Protein AF-A0A914CW97-F1 (afdb_monomer_lite)

Organism: NCBI:txid290746

Foldseek 3Di:
DVVCCVVVVDVDDDDDLLCLQPVCVVVCCVVVVDPDGQDAPCPVPPVLSVLLSVQSNVQLVLDDPVVCVPVSNPRGDRRSPVVSVVVSVVLVVVVVVVVVVCVVVVHDDDDGRHDSNVPSPPPPD

InterPro domains:
  IPR013785 Aldolase-type TIM barrel [G3DSA:3.20.20.70] (1-68)

Structure (mmCIF, N/CA/C/O backbone):
data_AF-A0A914CW97-F1
#
_entry.id   AF-A0A914CW97-F1
#
loop_
_atom_site.group_PDB
_atom_site.id
_atom_site.type_symbol
_atom_site.label_atom_id
_atom_site.label_alt_id
_atom_site.label_comp_id
_atom_site.label_asym_id
_atom_site.label_entity_id
_atom_site.label_seq_id
_atom_site.pdbx_PDB_ins_code
_atom_site.Cartn_x
_atom_site.Cartn_y
_atom_site.Cartn_z
_atom_site.occupancy
_atom_site.B_iso_or_equiv
_atom_site.auth_seq_id
_atom_site.auth_comp_id
_atom_site.auth_asym_id
_atom_site.auth_atom_id
_atom_site.pdbx_PDB_model_num
ATOM 1 N N . MET A 1 1 ? -7.530 -12.568 14.436 1.00 74.56 1 MET A N 1
ATOM 2 C CA . MET A 1 1 ? -6.694 -11.473 14.983 1.00 74.56 1 MET A CA 1
ATOM 3 C C . MET A 1 1 ? -7.114 -11.101 16.400 1.00 74.56 1 MET A C 1
ATOM 5 O O . MET A 1 1 ? -6.350 -11.363 17.313 1.00 74.56 1 MET A O 1
ATOM 9 N N . THR A 1 2 ? -8.336 -10.614 16.628 1.00 81.00 2 THR A N 1
ATOM 10 C CA . THR A 1 2 ? -8.868 -10.301 17.977 1.00 81.00 2 THR A CA 1
ATOM 11 C C . THR A 1 2 ? -8.816 -11.474 18.957 1.00 81.00 2 THR A C 1
ATOM 13 O O . THR A 1 2 ? -8.488 -11.286 20.121 1.00 81.00 2 THR A O 1
ATOM 16 N N . LYS A 1 3 ? -9.045 -12.696 18.468 1.00 89.94 3 LYS A N 1
ATOM 17 C CA . LYS A 1 3 ? -8.903 -13.933 19.248 1.00 89.94 3 LYS A CA 1
ATOM 18 C C . LYS A 1 3 ? -7.506 -14.099 19.873 1.00 89.94 3 LYS A C 1
ATOM 20 O O . LYS A 1 3 ? -7.414 -14.497 21.021 1.00 89.94 3 LYS A O 1
ATOM 25 N N . ALA A 1 4 ? -6.435 -13.735 19.161 1.00 89.81 4 ALA A N 1
ATOM 26 C CA . ALA A 1 4 ? -5.064 -13.853 19.669 1.00 89.81 4 ALA A CA 1
ATOM 27 C C . ALA A 1 4 ? -4.789 -12.895 20.840 1.00 89.81 4 ALA A C 1
ATOM 29 O O . ALA A 1 4 ? -4.059 -13.254 21.757 1.00 89.81 4 ALA A O 1
ATOM 30 N N . ILE A 1 5 ? -5.419 -11.715 20.834 1.00 90.75 5 ILE A N 1
ATOM 31 C CA . ILE A 1 5 ? -5.391 -10.784 21.969 1.00 90.75 5 ILE A CA 1
ATOM 32 C C . ILE A 1 5 ? -6.195 -11.357 23.140 1.00 90.75 5 ILE A C 1
ATOM 34 O O . ILE A 1 5 ? -5.710 -11.405 24.264 1.00 90.75 5 ILE A O 1
ATOM 38 N N . GLN A 1 6 ? -7.419 -11.827 22.875 1.00 93.12 6 GLN A N 1
ATOM 39 C CA . GLN A 1 6 ? -8.306 -12.387 23.905 1.00 93.12 6 GLN A CA 1
ATOM 40 C C . GLN A 1 6 ? -7.707 -13.612 24.600 1.00 93.12 6 GLN A C 1
ATOM 42 O O . GLN A 1 6 ? -7.893 -13.789 25.800 1.00 93.12 6 GLN A O 1
ATOM 47 N N . ASP A 1 7 ? -6.975 -14.431 23.850 1.00 96.19 7 ASP A N 1
ATOM 48 C CA . ASP A 1 7 ? -6.331 -15.641 24.352 1.00 96.19 7 ASP A CA 1
ATOM 49 C C . ASP A 1 7 ? -4.954 -15.354 24.986 1.00 96.19 7 ASP A C 1
ATOM 51 O O . ASP A 1 7 ? -4.281 -16.281 25.429 1.00 96.19 7 ASP A O 1
ATOM 55 N N . GLY A 1 8 ? -4.520 -14.087 25.035 1.00 94.56 8 GLY A N 1
ATOM 56 C CA . GLY A 1 8 ? -3.238 -13.681 25.621 1.00 94.56 8 GLY A CA 1
ATOM 57 C C . GLY A 1 8 ? -2.009 -14.136 24.828 1.00 94.56 8 GLY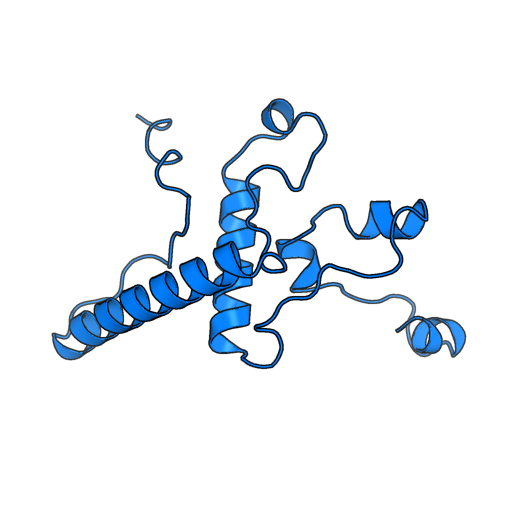 A C 1
ATOM 58 O O . GLY A 1 8 ? -0.914 -14.201 25.379 1.00 94.56 8 GLY A O 1
ATOM 59 N N . ALA A 1 9 ? -2.169 -14.475 23.545 1.00 95.94 9 ALA A N 1
ATOM 60 C CA . ALA A 1 9 ? -1.073 -14.935 22.690 1.00 95.94 9 ALA A CA 1
ATOM 61 C C . ALA A 1 9 ? -0.164 -13.786 22.215 1.00 95.94 9 ALA A C 1
ATOM 63 O O . ALA A 1 9 ? 0.981 -14.022 21.832 1.00 95.94 9 ALA A O 1
ATOM 64 N N . THR A 1 10 ? -0.673 -12.552 22.199 1.00 94.12 10 THR A N 1
ATOM 65 C CA . THR A 1 10 ? 0.089 -11.340 21.875 1.00 94.12 10 THR A CA 1
ATOM 66 C C . THR A 1 10 ? -0.593 -10.101 22.457 1.00 94.12 10 THR A C 1
ATOM 68 O O . THR A 1 10 ? -1.804 -10.109 22.673 1.00 94.12 10 THR A O 1
ATOM 71 N N . ASP A 1 11 ? 0.172 -9.031 22.671 1.00 94.06 11 ASP A N 1
ATOM 72 C CA . ASP A 1 11 ? -0.328 -7.737 23.154 1.00 94.06 11 ASP A CA 1
ATOM 73 C C . ASP A 1 11 ? -0.754 -6.796 22.013 1.00 94.06 11 ASP A C 1
ATOM 75 O O . ASP A 1 11 ? -1.337 -5.738 22.252 1.00 94.06 11 ASP A O 1
ATOM 79 N N . GLY A 1 12 ? -0.472 -7.157 20.756 1.00 90.31 12 GLY A N 1
ATOM 80 C CA . GLY A 1 12 ? -0.768 -6.303 19.611 1.00 90.31 12 GLY A CA 1
ATOM 81 C C . GLY A 1 12 ? -0.760 -7.034 18.274 1.00 90.31 12 GLY A C 1
ATOM 82 O O . GLY A 1 12 ? -0.214 -8.122 18.129 1.00 90.31 12 GLY A O 1
ATOM 83 N N . ILE A 1 13 ? -1.377 -6.410 17.270 1.00 90.38 13 ILE A N 1
ATOM 84 C CA . ILE A 1 13 ? -1.425 -6.917 15.897 1.00 90.38 13 ILE A CA 1
ATOM 85 C C . ILE A 1 13 ? -0.771 -5.884 14.984 1.00 90.38 13 ILE A C 1
ATOM 87 O O . ILE A 1 13 ? -1.221 -4.742 14.913 1.00 90.38 13 ILE A O 1
ATOM 91 N N . GLY A 1 14 ? 0.288 -6.289 14.284 1.00 90.94 14 GLY A N 1
ATOM 92 C CA . GLY A 1 14 ? 0.901 -5.467 13.246 1.00 90.94 1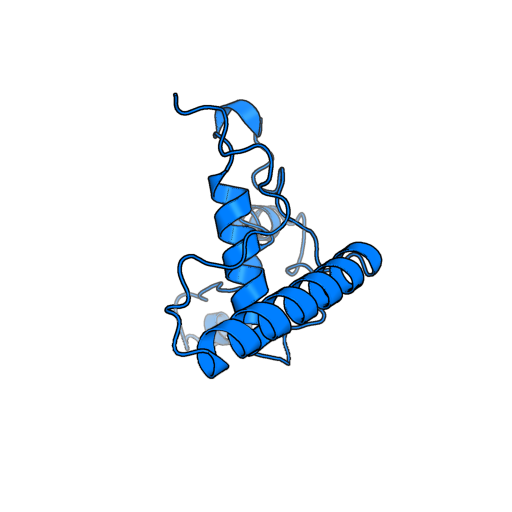4 GLY A CA 1
ATOM 93 C C . GLY A 1 14 ? -0.002 -5.380 12.017 1.00 90.94 14 GLY A C 1
ATOM 94 O O . GLY A 1 14 ? -0.535 -6.391 11.561 1.00 90.94 14 GLY A O 1
ATOM 95 N N . LEU A 1 15 ? -0.154 -4.177 11.468 1.00 92.50 15 LEU A N 1
ATOM 96 C CA . LEU A 1 15 ? -0.902 -3.931 10.240 1.00 92.50 15 LEU A CA 1
ATOM 97 C C . LEU A 1 15 ? 0.094 -3.543 9.139 1.00 92.50 15 LEU A C 1
ATOM 99 O O . LEU A 1 15 ? 0.769 -2.525 9.245 1.00 92.50 15 LEU A O 1
ATOM 103 N N . GLY A 1 16 ? 0.227 -4.403 8.125 1.00 93.00 16 GLY A N 1
ATOM 104 C CA . GLY A 1 16 ? 1.159 -4.226 7.006 1.00 93.00 16 GLY A CA 1
ATOM 105 C C . GLY A 1 16 ? 0.493 -3.556 5.804 1.00 93.00 16 GLY A C 1
ATOM 106 O O . GLY A 1 16 ? 0.139 -2.383 5.859 1.00 93.00 16 GLY A O 1
ATOM 107 N N . ARG A 1 17 ? 0.273 -4.327 4.729 1.00 94.69 17 ARG A N 1
ATOM 108 C CA . ARG A 1 17 ? -0.314 -3.850 3.459 1.00 94.69 17 ARG A CA 1
ATOM 109 C C . ARG A 1 17 ? -1.578 -2.988 3.622 1.00 94.69 17 ARG A C 1
ATOM 111 O O . ARG A 1 17 ? -1.634 -1.945 2.976 1.00 94.69 17 ARG A O 1
ATOM 118 N N . PRO A 1 18 ? -2.543 -3.315 4.507 1.00 94.38 18 PRO A N 1
ATOM 119 C CA . PRO A 1 18 ? -3.734 -2.480 4.671 1.00 94.38 18 PRO A CA 1
ATOM 120 C C . PRO A 1 18 ? -3.448 -1.021 5.051 1.00 94.38 18 PRO A C 1
ATOM 122 O O . PRO A 1 18 ? -4.181 -0.133 4.638 1.00 94.38 18 PRO A O 1
ATOM 125 N N . ILE A 1 19 ? -2.362 -0.751 5.785 1.00 95.94 19 ILE A N 1
ATOM 126 C CA . ILE A 1 19 ? -1.990 0.613 6.204 1.00 95.94 19 ILE A CA 1
ATOM 127 C C . ILE A 1 19 ? -1.454 1.440 5.041 1.00 95.94 19 ILE A C 1
ATOM 129 O O . ILE A 1 19 ? -1.535 2.663 5.074 1.00 95.94 19 ILE A O 1
ATOM 133 N N . THR A 1 20 ? -0.933 0.787 4.001 1.00 96.31 20 THR A N 1
ATOM 134 C CA . THR A 1 20 ? -0.482 1.496 2.801 1.00 96.31 20 THR A CA 1
ATOM 135 C C . THR A 1 20 ? -1.667 2.072 2.027 1.00 96.31 20 THR A C 1
ATOM 137 O O . THR A 1 20 ? -1.585 3.208 1.583 1.00 96.31 20 THR A O 1
ATOM 140 N N . ALA A 1 21 ? -2.793 1.351 1.963 1.00 95.69 21 ALA A N 1
ATOM 141 C CA . ALA A 1 21 ? -4.036 1.821 1.349 1.00 95.69 21 ALA A CA 1
ATOM 142 C C . ALA A 1 21 ? -4.831 2.779 2.256 1.00 95.69 21 ALA A C 1
ATOM 144 O O . ALA A 1 21 ? -5.417 3.747 1.780 1.00 95.69 21 ALA A O 1
ATOM 145 N N . GLU A 1 22 ? -4.850 2.509 3.564 1.00 95.69 22 GLU A N 1
ATOM 146 C CA . GLU A 1 22 ? -5.616 3.274 4.550 1.00 95.69 22 GLU A CA 1
ATOM 147 C C . GLU A 1 22 ? -4.767 3.624 5.787 1.00 95.69 22 GLU A C 1
ATOM 149 O O . GLU A 1 22 ? -4.837 2.936 6.814 1.00 95.69 22 GLU A O 1
ATOM 154 N N . PRO A 1 23 ? -3.985 4.719 5.755 1.00 94.81 23 PRO A N 1
ATOM 155 C CA . PRO A 1 23 ? -3.126 5.102 6.879 1.00 94.81 23 PRO A CA 1
ATOM 156 C C . PRO A 1 23 ? -3.885 5.385 8.186 1.00 94.81 23 PRO A C 1
ATOM 158 O O . PRO A 1 23 ? -3.348 5.221 9.282 1.00 94.81 23 PRO A O 1
ATOM 161 N N . ASP A 1 24 ? -5.151 5.797 8.092 1.00 94.88 24 ASP A N 1
ATOM 162 C CA . ASP A 1 24 ? -6.031 6.084 9.228 1.00 94.88 24 ASP A CA 1
ATOM 163 C C . ASP A 1 24 ? -6.911 4.893 9.657 1.00 94.88 24 ASP A C 1
ATOM 165 O O . ASP A 1 24 ? -7.740 5.042 10.563 1.00 94.88 24 ASP A O 1
ATOM 169 N N . LEU A 1 25 ? -6.696 3.699 9.086 1.00 95.81 25 LEU A N 1
ATOM 170 C CA . LEU A 1 25 ? -7.401 2.458 9.433 1.00 95.81 25 LEU A CA 1
ATOM 171 C C . LEU A 1 25 ? -7.480 2.199 10.952 1.00 95.81 25 LEU A C 1
ATOM 173 O O . LEU A 1 25 ? -8.581 1.921 11.436 1.00 95.81 25 LEU A O 1
ATOM 177 N N . PRO A 1 26 ? -6.402 2.347 11.757 1.00 93.56 26 PRO A N 1
ATOM 178 C CA . PRO A 1 26 ? -6.494 2.142 13.204 1.00 93.56 26 PRO A CA 1
ATOM 179 C C . PRO A 1 26 ? -7.500 3.086 13.869 1.00 93.56 26 PRO A C 1
ATOM 181 O O . PRO A 1 26 ? -8.273 2.673 14.732 1.00 93.56 26 PRO A O 1
ATOM 184 N N . LYS A 1 27 ? -7.532 4.353 13.439 1.00 94.69 27 LYS A N 1
ATOM 185 C CA . LYS A 1 27 ? -8.453 5.358 13.976 1.00 94.69 27 LYS A CA 1
ATOM 186 C C . LYS A 1 27 ? -9.897 5.042 13.591 1.00 94.69 27 LYS A C 1
ATOM 188 O O . LYS A 1 27 ? -10.770 5.155 14.449 1.00 94.69 27 LYS A O 1
ATOM 193 N N . LYS A 1 28 ? -10.143 4.631 12.342 1.00 95.12 28 LYS A N 1
ATOM 194 C CA . LYS A 1 28 ? -11.476 4.240 11.853 1.00 95.12 28 LYS A CA 1
ATOM 195 C C . LYS A 1 28 ? -12.013 2.987 12.565 1.00 95.12 28 LYS A C 1
ATOM 197 O O . LYS A 1 28 ? -13.201 2.923 12.870 1.00 95.12 28 LYS A O 1
ATOM 202 N N . ILE A 1 29 ? -11.149 2.017 12.880 1.00 93.75 29 ILE A N 1
ATOM 203 C CA . ILE A 1 29 ? -11.527 0.833 13.672 1.00 93.75 29 ILE A CA 1
ATOM 204 C C . ILE A 1 29 ? -11.862 1.233 15.115 1.00 93.75 29 ILE A C 1
ATOM 206 O O . ILE A 1 29 ? -12.919 0.870 15.627 1.00 93.75 29 ILE A O 1
ATOM 210 N N . LEU A 1 30 ? -10.992 2.007 15.775 1.00 93.06 30 LEU A N 1
ATOM 211 C CA . LEU A 1 30 ? -11.182 2.407 17.177 1.00 93.06 30 LEU A CA 1
ATOM 212 C C . LEU A 1 30 ? -12.406 3.308 17.388 1.00 93.06 30 LEU A C 1
ATOM 214 O O . LEU A 1 30 ? -13.022 3.261 18.450 1.00 93.06 30 LEU A O 1
ATOM 218 N N . SER A 1 31 ? -12.764 4.120 16.392 1.00 96.19 31 SER A N 1
ATOM 219 C CA . SER A 1 31 ? -13.960 4.968 16.427 1.00 96.19 31 SER A CA 1
ATOM 220 C C . SER A 1 31 ? -15.254 4.217 16.090 1.00 96.19 31 SER A C 1
ATOM 222 O O . SER A 1 31 ? -16.333 4.796 16.199 1.00 96.19 31 SER A O 1
ATOM 224 N N . GLY A 1 32 ? -15.162 2.948 15.674 1.00 94.12 32 GLY A N 1
ATOM 225 C CA . GLY A 1 32 ? -16.302 2.150 15.228 1.00 94.12 32 GLY A CA 1
ATOM 226 C C . GLY A 1 32 ? -16.841 2.538 13.848 1.00 94.12 32 GLY A C 1
ATOM 227 O O . GLY A 1 32 ? -17.935 2.105 13.492 1.00 94.12 32 GLY A O 1
ATOM 228 N N . GLN A 1 33 ? -16.106 3.340 13.068 1.00 95.06 33 GLN A N 1
ATOM 229 C CA . GLN A 1 33 ? -16.494 3.709 11.701 1.00 95.06 33 GLN A CA 1
ATOM 230 C C . GLN A 1 33 ? -16.462 2.506 10.752 1.00 95.06 33 GLN A C 1
ATOM 232 O O . GLN A 1 33 ? -17.339 2.384 9.900 1.00 95.06 33 GLN A O 1
ATOM 237 N N . ILE A 1 34 ? -15.473 1.620 10.908 1.00 93.81 34 ILE A N 1
ATOM 238 C CA . ILE A 1 34 ? -15.321 0.391 10.113 1.00 93.81 34 ILE A CA 1
ATOM 239 C C . ILE A 1 34 ? -14.901 -0.786 10.995 1.00 93.81 34 ILE A C 1
ATOM 241 O O . ILE A 1 34 ? -14.405 -0.603 12.105 1.00 93.81 34 ILE A O 1
ATOM 245 N N . GLN A 1 35 ? -15.080 -2.004 10.483 1.00 89.75 35 GLN A N 1
ATOM 246 C CA . GLN A 1 35 ? -14.720 -3.247 11.183 1.00 89.75 35 GLN A CA 1
ATOM 247 C C . GLN A 1 35 ? -13.506 -3.960 10.568 1.00 89.75 35 GLN A C 1
ATOM 249 O O . GLN A 1 35 ? -12.933 -4.851 11.193 1.00 89.75 35 GLN A O 1
ATOM 254 N N . SER A 1 36 ? -13.108 -3.582 9.353 1.00 91.00 36 SER A N 1
ATOM 255 C CA . SER A 1 36 ? -12.020 -4.200 8.596 1.00 91.00 36 SER A CA 1
ATOM 256 C C . SER A 1 36 ? -11.447 -3.216 7.580 1.00 91.00 36 SER A C 1
ATOM 258 O O . SER A 1 36 ? -12.089 -2.218 7.269 1.00 91.00 36 SER A O 1
ATOM 260 N N . ALA A 1 37 ? -10.263 -3.527 7.053 1.00 92.75 37 ALA A N 1
ATOM 261 C CA . ALA A 1 37 ? -9.683 -2.818 5.918 1.00 92.75 37 ALA A CA 1
ATOM 262 C C . ALA A 1 37 ? -10.456 -3.075 4.617 1.00 92.75 37 ALA A C 1
ATOM 264 O O . ALA A 1 37 ? -11.191 -4.067 4.515 1.00 92.75 37 ALA A O 1
ATOM 265 N N . LEU A 1 38 ? -10.230 -2.217 3.622 1.00 92.44 38 LEU A N 1
ATOM 266 C CA . LEU A 1 38 ? -10.620 -2.463 2.235 1.00 92.44 38 LEU A CA 1
ATOM 267 C C . LEU A 1 38 ? -10.014 -3.768 1.692 1.00 92.44 38 LEU A C 1
ATOM 269 O O . LEU A 1 38 ? -8.898 -4.162 2.040 1.00 92.44 38 LEU A O 1
ATOM 273 N N . VAL A 1 39 ? -10.771 -4.438 0.821 1.00 93.19 39 VAL A N 1
ATOM 274 C CA . VAL A 1 39 ? -10.332 -5.666 0.146 1.00 93.19 39 VAL A CA 1
ATOM 275 C C . VAL A 1 39 ? -9.327 -5.307 -0.942 1.00 93.19 39 VAL A C 1
ATOM 277 O O . VAL A 1 39 ? -9.623 -4.482 -1.803 1.00 93.19 39 VAL A O 1
ATOM 280 N N . ASN A 1 40 ? -8.165 -5.963 -0.935 1.00 93.69 40 ASN A N 1
ATOM 281 C CA . ASN A 1 40 ? -7.209 -5.888 -2.030 1.00 93.69 40 ASN A CA 1
AT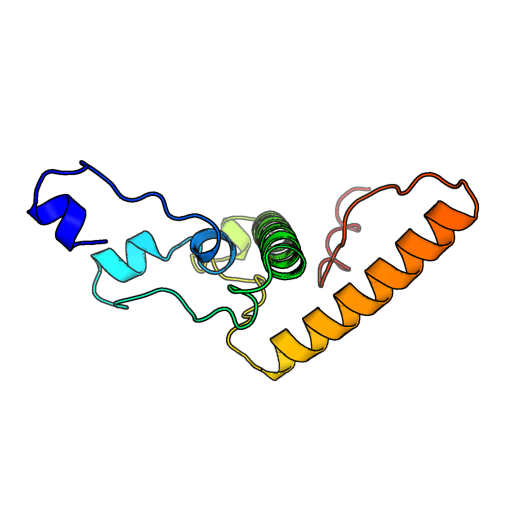OM 282 C C . ASN A 1 40 ? -7.335 -7.153 -2.904 1.00 93.69 40 ASN A C 1
ATOM 284 O O . ASN A 1 40 ? -7.040 -8.250 -2.424 1.00 93.69 40 ASN A O 1
ATOM 288 N N . PRO A 1 41 ? -7.727 -7.040 -4.188 1.00 95.75 41 PRO A N 1
ATOM 289 C CA . PRO A 1 41 ? -7.884 -8.196 -5.074 1.00 95.75 41 PRO A CA 1
ATOM 290 C C . PRO A 1 41 ? -6.562 -8.923 -5.377 1.00 95.75 41 PRO A C 1
ATOM 292 O O . PRO A 1 41 ? -6.570 -9.979 -6.007 1.00 95.75 41 PRO A O 1
ATOM 295 N N . PHE A 1 42 ? -5.425 -8.365 -4.957 1.00 95.81 42 PHE A N 1
ATOM 296 C CA . PHE A 1 42 ? -4.088 -8.901 -5.196 1.00 95.81 42 PHE A CA 1
ATOM 297 C C . PHE A 1 42 ? -3.474 -9.618 -3.989 1.00 95.81 42 PHE A C 1
ATOM 299 O O . PHE A 1 42 ? -2.316 -10.016 -4.071 1.00 95.81 42 PHE A O 1
ATOM 306 N N . ASP A 1 43 ? -4.193 -9.790 -2.875 1.00 91.06 43 ASP A N 1
ATOM 307 C CA . ASP A 1 43 ? -3.609 -10.308 -1.624 1.00 91.06 43 ASP A CA 1
ATOM 308 C C . ASP A 1 43 ? -2.955 -11.697 -1.748 1.00 91.06 43 ASP A C 1
ATOM 310 O O . ASP A 1 43 ? -1.941 -11.952 -1.083 1.00 91.06 43 ASP A O 1
ATOM 314 N N . ASP A 1 44 ? -3.474 -12.547 -2.640 1.00 93.88 44 ASP A N 1
ATOM 315 C CA . ASP A 1 44 ? -2.946 -13.889 -2.921 1.00 93.88 44 ASP A CA 1
ATOM 316 C C . ASP A 1 44 ? -1.706 -13.886 -3.839 1.00 93.88 44 ASP A C 1
ATOM 318 O O . ASP A 1 44 ? -1.002 -14.894 -3.938 1.00 93.88 44 ASP A O 1
ATOM 322 N N . ASP A 1 45 ? -1.396 -12.761 -4.491 1.00 95.00 45 ASP A N 1
ATOM 323 C CA . ASP A 1 45 ? -0.216 -12.592 -5.339 1.00 95.00 45 ASP A CA 1
ATOM 324 C C . ASP A 1 45 ? 0.770 -11.626 -4.673 1.00 95.00 45 ASP A C 1
ATOM 326 O O . ASP A 1 45 ? 0.612 -10.401 -4.666 1.00 95.00 45 ASP A O 1
ATOM 330 N N . PHE A 1 46 ? 1.835 -12.191 -4.102 1.00 91.75 46 PHE A N 1
ATOM 331 C CA . PHE A 1 46 ? 2.861 -11.418 -3.409 1.00 91.75 46 PHE A CA 1
ATOM 332 C C . PHE A 1 46 ? 3.512 -10.343 -4.296 1.00 91.75 46 PHE A C 1
ATOM 334 O O . PHE A 1 46 ? 3.823 -9.263 -3.797 1.00 91.75 46 PHE A O 1
ATOM 341 N N . ALA A 1 47 ? 3.728 -10.605 -5.588 1.00 91.31 47 ALA A N 1
ATOM 342 C CA . ALA A 1 47 ? 4.485 -9.704 -6.453 1.00 91.31 47 ALA A CA 1
ATOM 343 C C . ALA A 1 47 ? 3.700 -8.420 -6.752 1.00 91.31 47 ALA A C 1
ATOM 345 O O . ALA A 1 47 ? 4.230 -7.312 -6.587 1.00 91.31 47 ALA A O 1
ATOM 346 N N . ILE A 1 48 ? 2.426 -8.553 -7.138 1.00 94.81 48 ILE A N 1
ATOM 347 C CA . ILE A 1 48 ? 1.582 -7.385 -7.409 1.00 94.81 48 ILE A CA 1
ATOM 348 C C . ILE A 1 48 ? 1.125 -6.696 -6.118 1.00 94.81 48 ILE A C 1
ATOM 350 O O . ILE A 1 48 ? 1.158 -5.469 -6.074 1.00 94.81 48 ILE A O 1
ATOM 354 N N . SER A 1 49 ? 0.828 -7.435 -5.039 1.00 95.19 49 SER A N 1
ATOM 355 C CA . SER A 1 49 ? 0.465 -6.821 -3.748 1.00 95.19 49 SER A CA 1
ATOM 356 C C . SER A 1 49 ? 1.617 -6.040 -3.105 1.00 95.19 49 SER A C 1
ATOM 358 O O . SER A 1 49 ? 1.400 -4.977 -2.522 1.00 95.19 49 SER A O 1
ATOM 360 N N . ASN A 1 50 ? 2.859 -6.518 -3.230 1.00 94.12 50 ASN A N 1
ATOM 361 C CA . ASN A 1 50 ? 4.038 -5.779 -2.772 1.00 94.12 50 ASN A CA 1
ATOM 362 C C . ASN A 1 50 ? 4.241 -4.492 -3.581 1.00 94.12 50 ASN A C 1
ATOM 364 O O . ASN A 1 50 ? 4.470 -3.423 -3.016 1.00 94.12 50 ASN A O 1
ATOM 368 N N . THR A 1 51 ? 4.123 -4.585 -4.906 1.00 94.62 51 THR A N 1
ATOM 369 C CA . THR A 1 51 ? 4.271 -3.422 -5.790 1.00 94.62 51 THR A CA 1
ATOM 370 C C . THR A 1 51 ? 3.174 -2.388 -5.524 1.00 94.62 51 THR A C 1
ATOM 372 O O . THR A 1 51 ? 3.484 -1.202 -5.414 1.00 94.62 51 THR A O 1
ATOM 375 N N . SER A 1 52 ? 1.926 -2.822 -5.294 1.00 96.19 52 SER A N 1
ATOM 376 C CA . SER A 1 52 ? 0.832 -1.912 -4.935 1.00 96.19 52 SER A CA 1
ATOM 377 C C . SER A 1 52 ? 1.055 -1.200 -3.614 1.00 96.19 52 SER A C 1
ATOM 379 O O . SER A 1 52 ? 0.830 0.006 -3.546 1.00 96.19 52 SER A O 1
ATOM 381 N N . SER A 1 53 ? 1.556 -1.901 -2.593 1.00 96.19 53 SER A N 1
ATOM 382 C CA . SER A 1 53 ? 1.877 -1.267 -1.312 1.00 96.19 53 SER A CA 1
A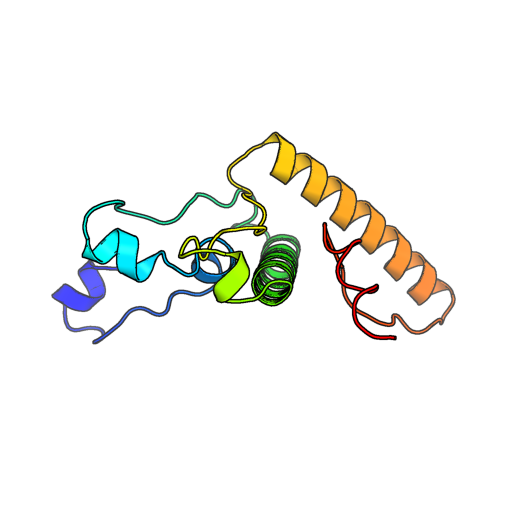TOM 383 C C . SER A 1 53 ? 2.963 -0.200 -1.454 1.00 96.19 53 SER A C 1
ATOM 385 O O . SER A 1 53 ? 2.836 0.874 -0.869 1.00 96.19 53 SER A O 1
ATOM 387 N N . ASN A 1 54 ? 3.983 -0.436 -2.285 1.00 95.12 54 ASN A N 1
ATOM 388 C CA . ASN A 1 54 ? 5.000 0.577 -2.574 1.00 95.12 54 ASN A CA 1
ATOM 389 C C . ASN A 1 54 ? 4.407 1.800 -3.289 1.00 95.12 54 ASN A C 1
ATOM 391 O O . ASN A 1 54 ? 4.708 2.930 -2.905 1.00 95.12 54 ASN A O 1
ATOM 395 N N . SER A 1 55 ? 3.547 1.593 -4.293 1.00 96.12 55 SER A N 1
ATOM 396 C CA . SER A 1 55 ? 2.874 2.696 -4.992 1.00 96.12 55 SER A CA 1
ATOM 397 C C . SER A 1 55 ? 1.998 3.517 -4.041 1.00 96.12 55 SER A C 1
ATOM 399 O O . SER A 1 55 ? 2.073 4.742 -4.055 1.00 96.12 55 SER A O 1
ATOM 401 N N . GLN A 1 56 ? 1.225 2.861 -3.172 1.00 96.38 56 GLN A N 1
ATOM 402 C CA . GLN A 1 56 ? 0.367 3.533 -2.192 1.00 96.38 56 GLN A CA 1
ATOM 403 C C . GLN A 1 56 ? 1.173 4.316 -1.147 1.00 96.38 56 GLN A C 1
ATOM 405 O O . GLN A 1 56 ? 0.817 5.444 -0.814 1.00 96.38 56 GLN A O 1
ATOM 410 N N . MET A 1 57 ? 2.307 3.779 -0.684 1.00 95.69 57 MET A N 1
ATOM 411 C CA . MET A 1 57 ? 3.227 4.519 0.189 1.00 95.69 57 MET A CA 1
ATOM 412 C C . MET A 1 57 ? 3.826 5.748 -0.503 1.00 95.69 57 MET A C 1
ATOM 414 O O . MET A 1 57 ? 3.927 6.807 0.114 1.00 95.69 57 MET A O 1
ATOM 418 N N . ALA A 1 58 ? 4.213 5.626 -1.775 1.00 95.19 58 ALA A N 1
ATOM 419 C CA . ALA A 1 58 ? 4.748 6.749 -2.538 1.00 95.19 58 ALA A CA 1
ATOM 420 C C . ALA A 1 58 ? 3.690 7.848 -2.755 1.00 95.19 58 ALA A C 1
ATOM 422 O O . ALA A 1 58 ? 4.001 9.025 -2.604 1.00 95.19 58 ALA A O 1
ATOM 423 N N . GLN A 1 59 ? 2.435 7.467 -3.014 1.00 95.00 59 GLN A N 1
ATOM 424 C CA . GLN A 1 59 ? 1.289 8.384 -3.112 1.00 95.00 59 GLN A CA 1
ATOM 425 C C . GLN A 1 59 ? 0.975 9.078 -1.784 1.00 95.00 59 GLN A C 1
ATOM 427 O O . GLN A 1 59 ? 0.778 10.290 -1.745 1.00 95.00 59 GLN A O 1
ATOM 432 N N . ALA A 1 60 ? 0.992 8.336 -0.675 1.00 93.88 60 ALA A N 1
ATOM 433 C CA . ALA A 1 60 ? 0.830 8.919 0.655 1.00 93.88 60 ALA A CA 1
ATOM 434 C C . ALA A 1 60 ? 1.933 9.949 0.959 1.00 93.88 60 ALA A C 1
ATOM 436 O O . ALA A 1 60 ? 1.682 10.966 1.600 1.00 93.88 60 ALA A O 1
ATOM 437 N N . GLY A 1 61 ? 3.155 9.685 0.486 1.00 92.81 61 GLY A N 1
ATOM 438 C CA . GLY A 1 61 ? 4.308 10.568 0.646 1.00 92.81 61 GLY A CA 1
ATOM 439 C C . GLY A 1 61 ? 4.390 11.722 -0.357 1.00 92.81 61 GLY A C 1
ATOM 440 O O . GLY A 1 61 ? 5.243 12.589 -0.183 1.00 92.81 61 GLY A O 1
ATOM 441 N N . SER A 1 62 ? 3.543 11.763 -1.392 1.00 91.69 62 SER A N 1
ATOM 442 C CA . SER A 1 62 ? 3.612 12.793 -2.440 1.00 91.69 62 SER A CA 1
ATOM 443 C C . SER A 1 62 ? 2.826 14.070 -2.122 1.00 91.69 62 SER A C 1
ATOM 445 O O . SER A 1 62 ? 2.727 14.949 -2.973 1.00 91.69 62 SER A O 1
ATOM 447 N N . THR A 1 63 ? 2.244 14.178 -0.926 1.00 86.75 63 THR A N 1
ATOM 448 C CA . THR A 1 63 ? 1.454 15.335 -0.478 1.00 86.75 63 THR A CA 1
ATOM 449 C C . THR A 1 63 ? 1.795 15.709 0.968 1.00 86.75 63 THR A C 1
ATOM 451 O O . THR A 1 63 ? 2.399 14.927 1.706 1.00 86.75 63 THR A O 1
ATOM 454 N N . THR A 1 64 ? 1.441 16.926 1.375 1.00 89.88 64 THR A N 1
ATOM 455 C CA . THR A 1 64 ? 1.685 17.465 2.722 1.00 89.88 64 THR A CA 1
ATOM 456 C C . THR A 1 64 ? 0.484 17.287 3.656 1.00 89.88 64 THR A C 1
ATOM 458 O O . THR A 1 64 ? -0.661 17.155 3.221 1.00 89.88 64 THR A O 1
ATOM 461 N N . ILE A 1 65 ? 0.721 17.338 4.972 1.00 89.19 65 ILE A N 1
ATOM 462 C CA . ILE A 1 65 ? -0.351 17.243 5.980 1.00 89.19 65 ILE A CA 1
ATOM 463 C C . ILE A 1 65 ? -1.361 18.398 5.841 1.00 89.19 65 ILE A C 1
ATOM 465 O O . ILE A 1 65 ? -2.557 18.225 6.099 1.00 89.19 65 ILE A O 1
ATOM 469 N N . GLU A 1 66 ? -0.903 19.568 5.401 1.00 92.25 66 GLU A N 1
ATOM 470 C CA . GLU A 1 66 ? -1.728 20.745 5.148 1.00 92.25 66 GLU A CA 1
ATOM 471 C C . GLU A 1 66 ? -2.671 20.544 3.951 1.00 92.25 66 GLU A C 1
ATOM 473 O O . GLU A 1 66 ? -3.855 20.889 4.029 1.00 92.25 66 GLU A O 1
ATOM 478 N N . GLU A 1 67 ? -2.171 19.964 2.856 1.00 90.81 67 GLU A N 1
ATOM 479 C CA . GLU A 1 67 ? -2.941 19.715 1.630 1.00 90.81 67 GLU A CA 1
ATOM 480 C C . GLU A 1 67 ? -4.047 18.683 1.841 1.00 90.81 67 GLU A C 1
ATOM 482 O O . GLU A 1 67 ? -5.174 18.880 1.374 1.00 90.81 67 GLU A O 1
ATOM 487 N N . VAL A 1 68 ? -3.762 17.623 2.602 1.00 91.44 68 VAL A N 1
ATOM 488 C CA . VAL A 1 68 ? -4.720 16.530 2.817 1.00 91.44 68 VAL A CA 1
ATOM 489 C C . VAL A 1 68 ? -5.892 16.906 3.728 1.00 91.44 68 VAL A C 1
ATOM 491 O O . VAL A 1 68 ? -6.883 16.175 3.776 1.00 91.44 68 VAL A O 1
ATOM 494 N N . LYS A 1 69 ? -5.823 18.033 4.459 1.00 91.5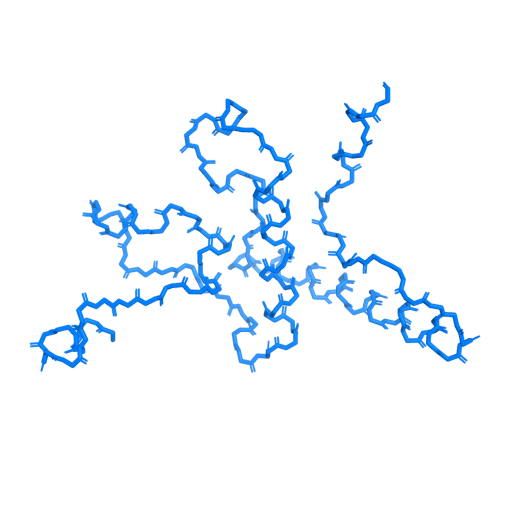6 69 LYS A N 1
ATOM 495 C CA . LYS A 1 69 ? -6.915 18.579 5.301 1.00 91.56 69 LYS A CA 1
ATOM 496 C C . LYS A 1 69 ? -7.585 17.536 6.211 1.00 91.56 69 LYS A C 1
ATOM 498 O O . LYS A 1 69 ? -8.798 17.548 6.416 1.00 91.56 69 LYS A O 1
ATOM 503 N N . GLY A 1 70 ? -6.784 16.624 6.761 1.00 88.75 70 GLY A N 1
ATOM 504 C CA . GLY A 1 70 ? -7.234 15.557 7.659 1.00 88.75 70 GLY A CA 1
ATOM 505 C C . GLY A 1 70 ? -7.717 14.268 6.982 1.00 88.75 70 GLY A C 1
ATOM 506 O O . GLY A 1 70 ? -7.999 13.309 7.699 1.00 88.75 70 GLY A O 1
ATOM 507 N N . ASN A 1 71 ? -7.774 14.200 5.649 1.00 92.94 71 ASN A N 1
ATOM 508 C CA . AS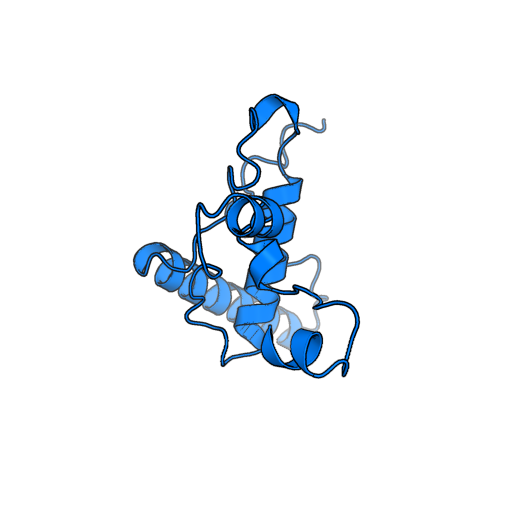N A 1 71 ? -8.012 12.958 4.911 1.00 92.94 71 ASN A CA 1
ATOM 509 C C . ASN A 1 71 ? -6.678 12.289 4.547 1.00 92.94 71 ASN A C 1
ATOM 511 O O . ASN A 1 71 ? -6.144 12.510 3.466 1.00 92.94 71 ASN A O 1
ATOM 515 N N . LEU A 1 72 ? -6.152 11.437 5.429 1.00 92.50 72 LEU A N 1
ATOM 516 C CA . LEU A 1 72 ? -4.864 10.762 5.208 1.00 92.50 72 LEU A CA 1
ATOM 517 C C . LEU A 1 72 ? -4.867 9.755 4.044 1.00 92.50 72 LEU A C 1
ATOM 519 O O . LEU A 1 72 ? -3.802 9.303 3.644 1.00 92.50 72 LEU A O 1
ATOM 523 N N . CYS A 1 73 ? -6.037 9.413 3.499 1.00 94.00 73 CYS A N 1
ATOM 524 C CA . CYS A 1 73 ? -6.158 8.580 2.300 1.00 94.00 73 CYS A CA 1
ATOM 525 C C . CYS A 1 73 ? -6.162 9.412 1.003 1.00 94.00 73 CYS A C 1
ATOM 527 O O . CYS A 1 73 ? -6.318 8.864 -0.086 1.00 94.00 73 CYS A O 1
ATOM 529 N N . HIS A 1 74 ? -6.053 10.742 1.091 1.00 93.62 74 HIS A N 1
ATOM 530 C CA . HIS A 1 74 ? -6.088 11.619 -0.076 1.00 93.62 74 HIS A CA 1
ATOM 531 C C . HIS A 1 74 ? -4.949 11.296 -1.054 1.00 93.62 74 HIS A C 1
ATOM 533 O O . HIS A 1 74 ? -3.784 11.289 -0.674 1.00 93.62 74 HIS A O 1
ATOM 539 N N . GLY A 1 75 ? -5.297 11.050 -2.321 1.00 92.06 75 GLY A N 1
ATOM 540 C CA . GLY A 1 75 ? -4.333 10.761 -3.389 1.00 92.06 75 GLY A CA 1
ATOM 541 C C . GLY A 1 75 ? -3.820 9.317 -3.431 1.00 92.06 75 GLY A C 1
ATOM 542 O O . GLY A 1 75 ? -3.144 8.953 -4.390 1.00 92.06 75 GLY A O 1
ATOM 543 N N . ILE A 1 76 ? -4.171 8.480 -2.449 1.00 95.62 76 ILE A N 1
ATOM 544 C CA . ILE A 1 76 ? -3.833 7.054 -2.442 1.00 95.62 76 ILE A CA 1
ATOM 545 C C . ILE A 1 76 ? -4.855 6.298 -3.294 1.00 95.62 76 ILE A C 1
ATOM 547 O O . ILE A 1 76 ? -6.063 6.494 -3.157 1.00 95.62 76 ILE A O 1
ATOM 551 N N . MET A 1 77 ? -4.380 5.431 -4.186 1.00 95.88 77 MET A N 1
ATOM 552 C CA . MET A 1 77 ? -5.259 4.611 -5.018 1.00 95.88 77 MET A CA 1
ATOM 553 C C . MET A 1 77 ? -6.054 3.589 -4.185 1.00 95.88 77 MET A C 1
ATOM 555 O O . MET A 1 77 ? -5.496 2.906 -3.320 1.00 95.88 77 MET A O 1
ATOM 559 N N . ASP A 1 78 ? -7.336 3.428 -4.514 1.00 95.75 78 ASP A N 1
ATOM 560 C CA . ASP A 1 78 ? -8.223 2.425 -3.921 1.00 95.75 78 ASP A CA 1
ATOM 561 C C . ASP A 1 78 ? -8.331 1.204 -4.843 1.00 95.75 78 ASP A C 1
ATOM 563 O O . ASP A 1 78 ? -8.964 1.253 -5.894 1.00 95.75 78 ASP A O 1
ATOM 567 N N . LEU A 1 79 ? -7.692 0.100 -4.454 1.00 96.94 79 LEU A N 1
ATOM 568 C CA . LEU A 1 79 ? -7.714 -1.149 -5.219 1.00 96.94 79 LEU A CA 1
ATOM 569 C C . LEU A 1 79 ? -8.984 -1.981 -5.008 1.00 96.94 79 LEU A C 1
ATOM 571 O O . LEU A 1 79 ? -9.143 -3.002 -5.675 1.00 96.94 79 LEU A O 1
ATOM 575 N N . SER A 1 80 ? -9.879 -1.574 -4.105 1.00 95.44 80 SER A N 1
ATOM 576 C CA . SER A 1 80 ? -11.203 -2.192 -4.001 1.00 95.44 80 SER A CA 1
ATOM 577 C C . SER A 1 80 ? -12.133 -1.753 -5.141 1.00 95.44 80 SER A C 1
ATOM 579 O O . SER A 1 80 ? -13.093 -2.460 -5.450 1.00 95.44 80 SER A O 1
ATOM 581 N N . ASP A 1 81 ? -11.818 -0.638 -5.815 1.00 96.44 81 ASP A N 1
ATOM 582 C CA . ASP A 1 81 ? -12.438 -0.258 -7.083 1.00 96.44 81 ASP A CA 1
ATOM 583 C C . ASP A 1 81 ? -11.851 -1.105 -8.222 1.00 96.44 81 ASP A C 1
ATOM 585 O O . ASP A 1 81 ? -10.665 -1.028 -8.554 1.00 96.44 81 ASP A O 1
ATOM 589 N N . GLU A 1 82 ? -12.706 -1.909 -8.852 1.00 96.19 82 GLU A N 1
ATOM 590 C CA . GLU A 1 82 ? -12.318 -2.831 -9.918 1.00 96.19 82 GLU A CA 1
ATOM 591 C C . GLU A 1 82 ? -11.689 -2.121 -11.130 1.00 96.19 82 GLU A C 1
ATOM 593 O O . GLU A 1 82 ? -10.765 -2.656 -11.748 1.00 96.19 82 GLU A O 1
ATOM 598 N N . ASN A 1 83 ? -12.121 -0.901 -11.462 1.00 97.19 83 ASN A N 1
ATOM 599 C CA . ASN A 1 83 ? -11.545 -0.151 -12.579 1.00 97.19 83 ASN A CA 1
ATOM 600 C C . ASN A 1 83 ? -10.122 0.300 -12.252 1.00 97.19 83 ASN A C 1
ATOM 602 O O . ASN A 1 83 ? -9.226 0.177 -13.092 1.00 97.19 83 ASN A O 1
ATOM 606 N N . ILE A 1 84 ? -9.903 0.786 -11.027 1.00 96.56 84 ILE A N 1
ATOM 607 C CA . ILE A 1 84 ? -8.572 1.186 -10.556 1.00 96.56 84 ILE A CA 1
ATOM 608 C C . ILE A 1 84 ? -7.659 -0.040 -10.488 1.00 96.56 84 ILE A C 1
ATOM 610 O O . ILE A 1 84 ? -6.530 0.018 -10.977 1.00 96.56 84 ILE A O 1
ATOM 614 N N . ALA A 1 85 ? -8.145 -1.162 -9.952 1.00 97.12 85 ALA A N 1
ATOM 615 C CA . ALA A 1 85 ? -7.385 -2.404 -9.874 1.00 97.12 85 ALA A CA 1
ATOM 616 C C . ALA A 1 85 ? -6.987 -2.930 -11.261 1.00 97.12 85 ALA A C 1
ATOM 618 O O . ALA A 1 85 ? -5.821 -3.270 -11.483 1.00 97.12 85 ALA A O 1
ATOM 619 N N . ASN A 1 86 ? -7.918 -2.953 -12.216 1.00 97.19 86 ASN A N 1
ATOM 620 C CA . ASN A 1 86 ? -7.633 -3.389 -13.583 1.00 97.19 86 ASN A CA 1
ATOM 621 C C . ASN A 1 86 ? -6.610 -2.472 -14.265 1.00 97.19 86 ASN A C 1
ATOM 623 O O . ASN A 1 86 ? -5.619 -2.962 -14.811 1.00 97.19 86 ASN A O 1
ATOM 627 N N . HIS A 1 87 ? -6.779 -1.152 -14.152 1.00 96.69 87 HIS A N 1
ATOM 628 C CA . HIS A 1 87 ? -5.821 -0.191 -14.696 1.00 96.69 87 HIS A CA 1
ATOM 629 C C . HIS A 1 87 ? -4.427 -0.337 -14.059 1.00 96.69 87 HIS A C 1
ATOM 631 O O . HIS A 1 87 ? -3.411 -0.335 -14.758 1.00 96.69 87 HIS A O 1
ATOM 637 N N . TYR A 1 88 ? -4.365 -0.537 -12.740 1.00 96.69 88 TYR A N 1
ATOM 638 C CA . TYR A 1 88 ? -3.113 -0.777 -12.026 1.00 96.69 88 TYR A CA 1
ATOM 639 C C . TYR A 1 88 ? -2.417 -2.053 -12.510 1.00 96.69 88 TYR A C 1
ATOM 641 O O . TYR A 1 88 ? -1.222 -2.041 -12.810 1.00 96.69 88 TYR A O 1
ATOM 649 N N . LYS A 1 89 ? -3.166 -3.151 -12.651 1.00 96.50 89 LYS A N 1
ATOM 650 C CA . LYS A 1 89 ? -2.645 -4.436 -13.136 1.00 96.50 89 LYS A CA 1
ATOM 651 C C . LYS A 1 89 ? -2.057 -4.320 -14.542 1.00 96.50 89 LYS A C 1
ATOM 653 O O . LYS A 1 89 ? -0.983 -4.864 -14.805 1.00 96.50 89 LYS A O 1
ATOM 658 N N . GLU A 1 90 ? -2.720 -3.587 -15.431 1.00 96.00 90 GLU A N 1
ATOM 659 C CA . GLU A 1 90 ? -2.200 -3.295 -16.770 1.00 96.00 90 GLU A CA 1
ATOM 660 C C . GLU A 1 90 ? -0.918 -2.455 -16.725 1.00 96.00 90 GLU A C 1
ATOM 662 O O . GLU A 1 90 ? 0.031 -2.731 -17.464 1.00 96.00 90 GLU A O 1
ATOM 667 N N . ALA A 1 91 ? -0.863 -1.445 -15.855 1.00 95.75 91 ALA A N 1
ATOM 668 C CA . ALA A 1 91 ? 0.316 -0.603 -15.691 1.00 95.75 91 ALA A CA 1
ATOM 669 C C . ALA A 1 91 ? 1.520 -1.401 -15.151 1.00 95.75 91 ALA A C 1
ATOM 671 O O . ALA A 1 91 ? 2.621 -1.290 -15.696 1.00 95.75 91 ALA A O 1
ATOM 672 N N . VAL A 1 92 ? 1.303 -2.283 -14.168 1.00 94.94 92 VAL A N 1
ATOM 673 C CA . VAL A 1 92 ? 2.331 -3.208 -13.657 1.00 94.94 92 VAL A CA 1
ATOM 674 C C . VAL A 1 92 ? 2.813 -4.161 -14.752 1.00 94.94 92 VAL A C 1
ATOM 676 O O . VAL A 1 92 ? 4.018 -4.373 -14.889 1.00 94.94 92 VAL A O 1
ATOM 679 N N . ALA A 1 93 ? 1.911 -4.705 -15.576 1.00 94.00 93 ALA A N 1
ATOM 680 C CA . ALA A 1 93 ? 2.294 -5.586 -16.682 1.00 94.00 93 ALA A CA 1
ATOM 681 C C . ALA A 1 93 ? 3.207 -4.874 -17.698 1.00 94.00 93 ALA A C 1
ATOM 683 O O . ALA A 1 93 ? 4.232 -5.428 -18.102 1.00 94.00 93 ALA A O 1
ATOM 684 N N . LYS A 1 94 ? 2.882 -3.623 -18.056 1.00 93.19 94 LYS A N 1
ATOM 685 C CA . LYS A 1 94 ? 3.719 -2.788 -18.936 1.00 93.19 94 LYS A CA 1
ATOM 686 C C . LYS A 1 94 ? 5.084 -2.497 -18.311 1.00 93.19 94 LYS A C 1
ATOM 688 O O . LYS A 1 94 ? 6.102 -2.615 -18.992 1.00 93.19 94 LYS A O 1
ATOM 693 N N . TYR A 1 95 ? 5.121 -2.159 -17.023 1.00 91.88 95 TYR A N 1
ATOM 694 C CA . TYR A 1 95 ? 6.372 -1.932 -16.298 1.00 91.88 95 TYR A CA 1
ATOM 695 C C . TYR A 1 95 ? 7.249 -3.192 -16.268 1.00 91.88 95 TYR A C 1
ATOM 697 O O . TYR A 1 95 ? 8.436 -3.126 -16.586 1.00 91.88 95 TYR A O 1
ATOM 705 N N . HIS A 1 96 ? 6.664 -4.359 -15.983 1.00 90.69 96 HIS A N 1
ATOM 706 C CA . HIS A 1 96 ? 7.372 -5.639 -16.022 1.00 90.69 96 HIS A CA 1
ATOM 707 C C . HIS A 1 96 ? 7.954 -5.954 -17.406 1.00 90.69 96 HIS A C 1
ATOM 709 O O . HIS A 1 96 ? 9.096 -6.406 -17.508 1.00 90.69 96 HIS A O 1
ATOM 715 N N . GLU A 1 97 ? 7.218 -5.673 -18.482 1.00 92.44 97 GLU A N 1
ATOM 716 C CA . GLU A 1 97 ? 7.731 -5.837 -19.845 1.00 92.44 97 GLU A CA 1
ATOM 717 C C . GLU A 1 97 ? 8.935 -4.917 -20.118 1.00 92.44 97 GLU A C 1
ATOM 719 O O . GLU A 1 97 ? 9.927 -5.343 -20.719 1.00 92.44 97 GLU A O 1
ATOM 724 N N . GLN A 1 98 ? 8.881 -3.666 -19.652 1.00 90.25 98 GLN A N 1
ATOM 725 C CA . GLN A 1 98 ? 9.970 -2.699 -19.811 1.00 90.25 98 GLN A CA 1
ATOM 726 C C . GLN A 1 98 ? 11.234 -3.133 -19.064 1.00 90.25 98 GLN A C 1
ATOM 728 O O . GLN A 1 98 ? 12.305 -3.207 -19.674 1.00 90.25 98 GLN A O 1
ATOM 733 N N . ILE A 1 99 ? 11.125 -3.475 -17.777 1.00 92.00 99 ILE A N 1
ATOM 734 C CA . ILE A 1 99 ? 12.287 -3.910 -16.986 1.00 92.00 99 ILE A CA 1
ATOM 735 C C . ILE A 1 99 ? 12.870 -5.223 -17.520 1.00 92.00 99 ILE A C 1
ATOM 737 O O . ILE A 1 99 ? 14.087 -5.396 -17.522 1.00 92.00 99 ILE A O 1
ATOM 741 N N . PHE A 1 100 ? 12.031 -6.118 -18.053 1.00 91.88 100 PHE A N 1
ATOM 742 C CA . PHE A 1 100 ? 12.484 -7.354 -18.685 1.00 91.88 100 PHE A CA 1
ATOM 743 C C . PHE A 1 100 ? 13.294 -7.085 -19.962 1.00 91.88 100 PHE A C 1
ATOM 745 O O . PHE A 1 100 ? 14.339 -7.703 -20.176 1.00 91.88 100 PHE A O 1
ATOM 752 N N . LYS A 1 101 ? 12.859 -6.133 -20.801 1.00 93.38 101 LYS A N 1
ATOM 753 C CA . LYS A 1 101 ? 13.618 -5.698 -21.988 1.00 93.38 101 LYS A CA 1
ATOM 754 C C . LYS A 1 101 ? 14.949 -5.047 -21.606 1.00 93.38 101 LYS A C 1
ATOM 756 O O . LYS A 1 101 ? 15.963 -5.345 -22.233 1.00 93.38 101 LYS A O 1
ATOM 761 N N . LEU A 1 102 ? 14.961 -4.200 -20.573 1.00 91.94 102 LEU A N 1
ATOM 762 C CA . LEU A 1 102 ? 16.189 -3.577 -20.065 1.00 91.94 102 LEU A CA 1
ATOM 763 C C . LEU A 1 102 ? 17.182 -4.626 -19.554 1.00 91.94 102 LEU A C 1
ATOM 765 O O . LEU A 1 102 ? 18.349 -4.595 -19.942 1.00 91.94 102 LEU A O 1
ATOM 769 N N . ALA A 1 103 ? 16.701 -5.591 -18.767 1.00 92.00 103 ALA A N 1
ATOM 770 C CA . ALA A 1 103 ? 17.520 -6.679 -18.247 1.00 92.00 103 ALA A CA 1
ATOM 771 C C . ALA A 1 103 ? 18.130 -7.535 -19.370 1.00 92.00 103 ALA A C 1
ATOM 773 O O . ALA A 1 103 ? 19.324 -7.826 -19.337 1.00 92.00 103 ALA A O 1
ATOM 774 N N . GLN A 1 104 ? 17.348 -7.890 -20.398 1.00 93.62 104 GLN A N 1
ATOM 775 C CA . GLN A 1 104 ? 17.859 -8.628 -21.563 1.00 93.62 104 GLN A CA 1
ATOM 776 C C . GLN A 1 104 ? 18.921 -7.853 -22.350 1.00 93.62 104 GLN A C 1
ATOM 778 O O . GLN A 1 104 ? 19.847 -8.456 -22.887 1.00 93.62 104 GLN A O 1
ATOM 783 N N . ALA A 1 105 ? 18.804 -6.527 -22.411 1.00 94.44 105 ALA A N 1
ATOM 784 C CA . ALA A 1 105 ? 19.793 -5.666 -23.050 1.00 94.44 105 ALA A CA 1
ATOM 785 C C . ALA A 1 105 ? 21.060 -5.448 -22.195 1.00 94.44 105 ALA A C 1
ATOM 787 O O . ALA A 1 105 ? 21.976 -4.763 -22.644 1.00 94.44 105 ALA A O 1
ATOM 788 N N . GLY A 1 106 ? 21.122 -6.000 -20.975 1.00 93.69 106 GLY A N 1
ATOM 789 C CA . GLY A 1 106 ? 22.224 -5.781 -20.034 1.00 93.69 106 GLY A CA 1
ATOM 790 C C . GLY A 1 106 ? 22.239 -4.380 -19.415 1.00 93.69 106 GLY A C 1
ATOM 791 O O . GLY A 1 106 ? 23.249 -3.977 -18.840 1.00 93.69 106 GLY A O 1
ATOM 792 N N . ASN A 1 107 ? 21.137 -3.634 -19.531 1.00 93.94 107 ASN A N 1
ATOM 793 C CA . ASN A 1 107 ? 21.016 -2.291 -18.979 1.00 93.94 107 ASN A CA 1
ATOM 794 C C . ASN A 1 107 ? 20.565 -2.348 -17.511 1.00 93.94 107 ASN A C 1
ATOM 796 O O . ASN A 1 107 ? 19.719 -3.176 -17.159 1.00 93.94 107 ASN A O 1
ATOM 800 N N . PRO A 1 108 ? 21.076 -1.455 -16.646 1.00 89.25 108 PRO A N 1
ATOM 801 C CA . PRO A 1 108 ? 20.608 -1.366 -15.271 1.00 89.25 108 PRO A CA 1
ATOM 802 C C . PRO A 1 108 ? 19.139 -0.926 -15.226 1.00 89.25 108 PRO A C 1
ATOM 804 O O . PRO A 1 108 ? 18.726 -0.017 -15.946 1.00 89.25 108 PRO A O 1
ATOM 807 N N . ILE A 1 109 ? 18.360 -1.548 -14.341 1.00 87.44 109 ILE A N 1
ATOM 808 C CA . ILE A 1 109 ? 17.011 -1.091 -13.998 1.00 87.44 109 ILE A CA 1
ATOM 809 C C . ILE A 1 109 ? 17.173 -0.013 -12.924 1.00 87.44 109 ILE A C 1
ATOM 811 O O . ILE A 1 109 ? 17.595 -0.311 -11.807 1.00 87.44 109 ILE A O 1
ATOM 815 N N . ALA A 1 110 ? 16.893 1.238 -13.280 1.00 82.81 110 ALA A N 1
ATOM 816 C CA . ALA A 1 110 ? 16.956 2.374 -12.367 1.00 82.81 110 ALA A CA 1
ATOM 817 C C . ALA A 1 110 ? 15.545 2.796 -11.937 1.00 82.81 110 ALA A C 1
ATOM 819 O O . ALA A 1 110 ? 14.633 2.830 -12.760 1.00 82.81 110 ALA A O 1
ATOM 820 N N . GLY A 1 111 ? 15.395 3.162 -10.663 1.00 82.19 111 GLY A N 1
ATOM 821 C CA . GLY A 1 111 ? 14.131 3.638 -10.102 1.00 82.19 111 GLY A CA 1
ATOM 822 C C . GLY A 1 111 ? 13.183 2.524 -9.651 1.00 82.19 111 GLY A C 1
ATOM 823 O O . GLY A 1 111 ? 13.561 1.357 -9.530 1.00 82.19 111 GLY A O 1
ATOM 824 N N . VAL A 1 112 ? 11.949 2.924 -9.352 1.00 83.81 112 VAL A N 1
ATOM 825 C CA . VAL A 1 112 ? 10.847 2.048 -8.936 1.00 83.81 112 VAL A CA 1
ATOM 826 C C . VAL A 1 112 ? 9.618 2.323 -9.799 1.00 83.81 112 VAL A C 1
ATOM 828 O O . VAL A 1 112 ? 9.571 3.308 -10.530 1.00 83.81 112 VAL A O 1
ATOM 831 N N . PHE A 1 113 ? 8.616 1.449 -9.723 1.00 91.25 113 PHE A N 1
ATOM 832 C CA . PHE A 1 113 ? 7.349 1.666 -10.410 1.00 91.25 113 PHE A CA 1
ATOM 833 C C . PHE A 1 113 ? 6.577 2.837 -9.786 1.00 91.25 113 PHE A C 1
ATOM 835 O O . PHE A 1 113 ? 6.070 2.734 -8.666 1.00 91.25 113 PHE A O 1
ATOM 842 N N . GLU A 1 114 ? 6.474 3.936 -10.527 1.00 89.81 114 GLU A N 1
ATOM 843 C CA . GLU A 1 114 ? 5.685 5.109 -10.161 1.00 89.81 114 GLU A CA 1
ATOM 844 C C . GLU A 1 114 ? 4.307 5.035 -10.824 1.00 89.81 114 GLU A C 1
ATOM 846 O O . GLU A 1 114 ? 4.192 4.935 -12.044 1.00 89.81 114 GLU A O 1
ATOM 851 N N . TYR A 1 115 ? 3.247 5.083 -10.018 1.00 93.44 115 TYR A N 1
ATOM 852 C CA . TYR A 1 115 ? 1.870 5.012 -10.497 1.00 93.44 115 TYR A CA 1
ATOM 853 C C . TYR A 1 115 ? 1.076 6.212 -9.984 1.00 93.44 115 TYR A C 1
ATOM 855 O O . TYR A 1 115 ? 0.904 6.379 -8.776 1.00 93.44 115 TYR A O 1
ATOM 863 N N . GLY A 1 116 ? 0.587 7.050 -10.901 1.00 86.19 116 GLY A N 1
ATOM 864 C CA . GLY A 1 116 ? -0.223 8.224 -10.560 1.00 86.19 116 GLY A CA 1
ATOM 865 C C . GLY A 1 116 ? 0.548 9.374 -9.896 1.00 86.19 116 GLY A C 1
ATOM 866 O O . GLY A 1 116 ? -0.078 10.234 -9.288 1.00 86.19 116 GLY A O 1
ATOM 867 N N . LEU A 1 117 ? 1.883 9.406 -10.007 1.00 80.94 117 LEU A N 1
ATOM 868 C CA . LEU A 1 117 ? 2.760 10.413 -9.378 1.00 80.94 117 LEU A CA 1
ATOM 869 C C . LEU A 1 117 ? 3.245 11.517 -10.336 1.00 80.94 117 LEU A C 1
ATOM 871 O O . LEU A 1 117 ? 4.099 12.323 -9.977 1.00 80.94 117 LEU A O 1
ATOM 875 N N . GLU A 1 118 ? 2.681 11.597 -11.542 1.00 64.44 118 GLU A N 1
ATOM 876 C CA . GLU A 1 118 ? 3.201 12.398 -12.667 1.00 64.44 118 GLU A CA 1
ATOM 877 C C . GLU A 1 118 ? 3.252 13.924 -12.413 1.00 64.44 118 GLU A C 1
ATOM 879 O O . GLU A 1 118 ? 3.882 14.659 -13.169 1.00 64.44 118 GLU A O 1
ATOM 884 N N . ASN A 1 119 ? 2.659 14.411 -11.317 1.00 45.47 119 ASN A N 1
ATOM 885 C CA . ASN A 1 119 ? 2.668 15.825 -10.924 1.00 45.47 119 ASN A CA 1
ATOM 886 C C . ASN A 1 119 ? 3.660 16.176 -9.796 1.00 45.47 119 ASN A C 1
ATOM 888 O O . ASN A 1 119 ? 3.846 17.358 -9.514 1.00 45.47 119 ASN A O 1
ATOM 892 N N . ALA A 1 120 ? 4.307 15.198 -9.150 1.00 45.62 120 ALA A N 1
ATOM 893 C CA . ALA A 1 120 ? 5.151 15.452 -7.974 1.00 45.62 120 ALA A CA 1
ATOM 894 C C . ALA A 1 120 ? 6.573 15.951 -8.314 1.00 45.62 120 ALA A C 1
ATOM 896 O O . ALA A 1 120 ? 7.260 16.494 -7.454 1.00 45.62 120 ALA A O 1
ATOM 897 N N . VAL A 1 121 ? 7.018 15.807 -9.568 1.00 39.94 121 VAL A N 1
ATOM 898 C CA . VAL A 1 121 ? 8.406 16.101 -9.985 1.00 39.94 121 VAL A CA 1
ATOM 899 C C . VAL A 1 121 ? 8.644 17.595 -10.292 1.00 39.94 121 VAL A C 1
ATOM 901 O O . VAL A 1 121 ? 9.786 18.034 -10.361 1.00 39.94 121 VAL A O 1
ATOM 904 N N . ASN A 1 122 ? 7.593 18.418 -10.411 1.00 34.34 122 ASN A N 1
ATOM 905 C CA . ASN A 1 122 ? 7.710 19.825 -10.836 1.00 34.34 122 ASN A CA 1
ATOM 906 C C . ASN A 1 122 ? 7.750 20.867 -9.697 1.00 34.34 122 ASN A C 1
ATOM 908 O O . ASN A 1 122 ? 7.709 22.063 -9.975 1.00 34.34 122 ASN A O 1
ATOM 912 N N . SER A 1 123 ? 7.823 20.463 -8.426 1.00 34.88 123 SER A N 1
ATOM 913 C CA . SER A 1 123 ? 7.891 21.398 -7.284 1.00 34.88 123 SER A CA 1
ATOM 914 C C . SER A 1 123 ? 9.304 21.603 -6.718 1.00 34.88 123 SER A C 1
ATOM 916 O O . SER A 1 123 ? 9.473 22.321 -5.733 1.00 34.88 123 SER A O 1
ATOM 918 N N . GLY A 1 124 ? 10.324 21.005 -7.344 1.00 43.06 124 GLY A N 1
ATOM 919 C CA . GLY A 1 124 ? 11.717 21.058 -6.900 1.00 43.06 124 GLY A CA 1
ATOM 920 C C . GLY A 1 124 ? 12.686 21.508 -7.992 1.00 43.06 124 GLY A C 1
ATOM 921 O O . GLY A 1 124 ? 13.562 20.738 -8.378 1.00 43.06 124 GLY A O 1
ATOM 922 N N . SER A 1 125 ? 12.542 22.742 -8.477 1.00 33.53 125 SER A N 1
ATOM 923 C CA . SER A 1 125 ? 13.567 23.439 -9.272 1.00 33.53 125 SER A CA 1
ATOM 924 C C . SER A 1 125 ? 13.523 24.938 -9.032 1.00 33.53 125 SER A C 1
ATOM 926 O O . SER A 1 125 ? 12.400 25.484 -9.112 1.00 33.53 125 SER A O 1
#

Sequence (125 aa):
MTKAIQDGATDGIGLGRPITAEPDLPKKILSGQIQSALVNPFDDDFAISNTSSNSQMAQAGSTTIEEVKGNLCHGIMDLSDENIANHYKEAVAKYHEQIFKLAQAGNPIAGVFEYGLENAVNSGS

Secondary structure (DSSP, 8-state):
-HHHHHTTS-S-----HHHHH-TTHHHHHHTTS-SSPPPPTTTT-HHHHHHHHHHHHHHHTTS-HHHHTT-TTTT---TTSHHHHHHHHHHHHHHHHHHHHHHHTT----S----S-TTGGGG--

Radius of gyration: 17.42 Å; chains: 1; bounding box: 39×39×49 Å

pLDDT: mean 89.68, std 13.03, range [33.53, 97.19]